Protein AF-A0A3D0C502-F1 (afdb_monomer_lite)

pLDDT: mean 90.36, std 10.03, range [54.91, 98.56]

Sequence (115 aa):
SAVVNKTVTFTLAVEGSATFDPVAGTATTDANGVATIVVKVSDVPGSVNVIASYESATDNISFDSAGDGIKVVEGE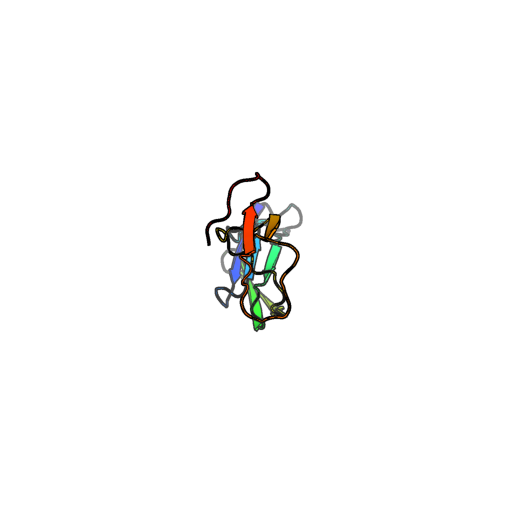PTAATITLFASTQQLASSGAETITLTAIAKDANNHLVAG

Foldseek 3Di:
DAPFQFKKAKDKPDPLQWAKVVNNRIFGQHPRNDGDIDTGGALDWDKTKMWIDDDPDIDIDIDIDPSNRPPPPVPQADFPDKDKDKPDPDDDPPPPDDIDIDIFGAHPVRHTHDD

Secondary structure (DSSP, 8-state):
----S-EEEEEESSTTSEEEESTT-EEE--TTS----EEEE-SS-EEEEEEEEETTEEEEEEEEE-S------TTSPP-SEEEEEES-S---TTS-----EEEEEE-TTS-B---

Radius of gyration: 24.94 Å; chains: 1; bounding box: 51×22×73 Å

Structure (mmCIF, N/CA/C/O backbone):
data_AF-A0A3D0C502-F1
#
_entry.id   AF-A0A3D0C502-F1
#
loop_
_atom_site.group_PDB
_atom_site.id
_atom_site.type_symbol
_atom_site.label_atom_id
_atom_site.label_alt_id
_atom_site.label_comp_id
_atom_site.label_asym_id
_atom_site.label_entity_id
_atom_site.label_seq_id
_atom_site.pdbx_PDB_ins_code
_atom_site.Cartn_x
_atom_site.Cartn_y
_atom_site.Cartn_z
_atom_site.occupancy
_atom_site.B_iso_or_equiv
_atom_site.auth_seq_id
_atom_site.auth_comp_id
_atom_site.auth_asym_id
_atom_site.auth_atom_id
_atom_site.pdbx_PDB_model_num
ATOM 1 N N . SER A 1 1 ? -18.702 -7.864 27.640 1.00 81.62 1 SER A N 1
ATOM 2 C CA . SER A 1 1 ? -19.598 -7.439 26.547 1.00 81.62 1 SER A CA 1
ATOM 3 C C . SER A 1 1 ? -18.766 -6.934 25.389 1.00 81.62 1 SER A C 1
ATOM 5 O O . SER A 1 1 ? -17.700 -6.392 25.656 1.00 81.62 1 SER A O 1
ATOM 7 N N . ALA A 1 2 ? -19.216 -7.119 24.146 1.00 88.69 2 ALA A N 1
ATOM 8 C CA . ALA A 1 2 ? -18.536 -6.557 22.980 1.00 88.69 2 ALA A CA 1
ATOM 9 C C . ALA A 1 2 ? -18.549 -5.020 23.029 1.00 88.69 2 ALA A C 1
ATOM 11 O O . ALA A 1 2 ? -19.544 -4.416 23.437 1.00 88.69 2 ALA A O 1
ATOM 12 N N . VAL A 1 3 ? -17.440 -4.399 22.625 1.00 93.25 3 VAL A N 1
ATOM 13 C CA . VAL A 1 3 ? -17.299 -2.942 22.530 1.00 93.25 3 VAL A CA 1
ATOM 14 C C . VAL A 1 3 ? -17.635 -2.537 21.098 1.00 93.25 3 VAL A C 1
ATOM 16 O O . VAL A 1 3 ? -16.778 -2.552 20.221 1.00 93.25 3 VAL A O 1
ATOM 19 N N . VAL A 1 4 ? -18.911 -2.250 20.848 1.00 97.31 4 VAL A N 1
ATOM 20 C CA . VAL A 1 4 ? -19.465 -2.030 19.500 1.00 97.31 4 VAL A CA 1
ATOM 21 C C . VAL A 1 4 ? -19.504 -0.545 19.128 1.00 97.31 4 VAL A C 1
ATOM 23 O O . VAL A 1 4 ? -19.652 0.311 20.006 1.00 97.31 4 VAL A O 1
ATOM 26 N N . ASN A 1 5 ? -19.441 -0.239 17.828 1.00 97.06 5 ASN A N 1
ATOM 27 C CA . ASN A 1 5 ? -19.518 1.120 17.278 1.00 97.06 5 ASN A CA 1
ATOM 28 C C . ASN A 1 5 ? -18.456 2.076 17.846 1.00 97.06 5 ASN A C 1
ATOM 30 O O . ASN A 1 5 ? -18.744 3.241 18.139 1.00 97.06 5 ASN A O 1
ATOM 34 N N . LYS A 1 6 ? -17.233 1.577 18.044 1.00 97.69 6 LYS A N 1
ATOM 35 C CA . LYS A 1 6 ? -16.085 2.361 18.508 1.00 97.69 6 LYS A CA 1
ATOM 36 C C . LYS A 1 6 ? -15.008 2.442 17.444 1.00 97.69 6 LYS A C 1
ATOM 38 O O . LYS A 1 6 ? -14.762 1.472 16.735 1.00 97.69 6 LYS A O 1
ATOM 43 N N . THR A 1 7 ? -14.358 3.595 17.355 1.00 98.00 7 THR A N 1
ATOM 44 C CA . THR A 1 7 ? -13.251 3.813 16.424 1.00 98.00 7 THR A CA 1
ATOM 45 C C . THR A 1 7 ? -11.966 3.242 17.001 1.00 98.00 7 THR A C 1
ATOM 47 O O . THR A 1 7 ? -11.524 3.674 18.063 1.00 98.00 7 THR A O 1
ATOM 50 N N . VAL A 1 8 ? -11.362 2.306 16.277 1.00 98.56 8 VAL A N 1
ATOM 51 C CA . VAL A 1 8 ? -9.998 1.829 16.512 1.00 98.56 8 VAL A CA 1
ATOM 52 C C . VAL A 1 8 ? -9.070 2.547 15.542 1.00 98.56 8 VAL A C 1
ATOM 54 O O . VAL A 1 8 ? -9.369 2.627 14.347 1.00 98.56 8 VAL A O 1
ATOM 57 N N . THR A 1 9 ? -7.951 3.051 16.056 1.00 98.50 9 THR A N 1
ATOM 58 C CA . THR A 1 9 ? -6.895 3.677 15.255 1.00 98.50 9 THR A CA 1
ATOM 59 C C . THR A 1 9 ? -5.728 2.714 15.105 1.00 98.50 9 THR A C 1
ATOM 61 O O . THR A 1 9 ? -5.202 2.211 16.100 1.00 98.50 9 THR A O 1
ATOM 64 N N . PHE A 1 10 ? -5.320 2.491 13.862 1.00 98.56 10 PHE A N 1
ATOM 65 C CA . PHE A 1 10 ? -4.179 1.685 13.464 1.00 98.56 10 PHE A CA 1
ATOM 66 C C . PHE A 1 10 ? -3.023 2.595 13.051 1.00 98.56 10 PHE A C 1
ATOM 68 O O . PHE A 1 10 ? -3.200 3.518 12.255 1.00 98.56 10 PHE A O 1
ATOM 75 N N . THR A 1 11 ? -1.831 2.326 13.572 1.00 98.06 11 THR A N 1
ATOM 76 C CA . THR A 1 11 ? -0.597 3.032 13.211 1.00 98.06 11 THR A CA 1
ATOM 77 C C . THR A 1 11 ? 0.509 2.046 12.855 1.00 98.06 11 THR A C 1
ATOM 79 O O . THR A 1 11 ? 0.469 0.873 13.230 1.00 98.06 11 THR A O 1
ATOM 82 N N . LEU A 1 12 ? 1.497 2.524 12.099 1.00 97.50 12 LEU A N 1
ATOM 83 C CA . LEU A 1 12 ? 2.728 1.793 11.814 1.00 97.50 12 LEU A CA 1
ATOM 84 C C . LEU A 1 12 ? 3.826 2.325 12.729 1.00 97.50 12 LEU A C 1
ATOM 86 O O . LEU A 1 12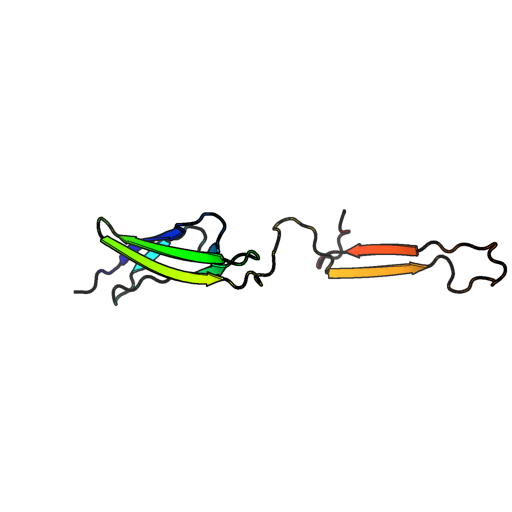 ? 4.045 3.533 12.772 1.00 97.50 12 LEU A O 1
ATOM 90 N N . ALA A 1 13 ? 4.538 1.442 13.430 1.00 95.94 13 ALA A N 1
ATOM 91 C CA . ALA A 1 13 ? 5.680 1.868 14.245 1.00 95.94 13 ALA A CA 1
ATOM 92 C C . ALA A 1 13 ? 6.881 2.311 13.391 1.00 95.94 13 ALA A C 1
ATOM 94 O O . ALA A 1 13 ? 7.727 3.071 13.856 1.00 95.94 13 ALA A O 1
ATOM 95 N N . VAL A 1 14 ? 6.954 1.829 12.146 1.00 90.44 14 VAL A N 1
ATOM 96 C CA . VAL A 1 14 ? 7.967 2.210 11.157 1.00 90.44 14 VAL A CA 1
ATOM 97 C C . VAL A 1 14 ? 7.260 2.872 9.982 1.00 90.44 14 VAL A C 1
ATOM 99 O O . VAL A 1 14 ? 6.565 2.206 9.210 1.00 90.44 14 VAL A O 1
ATOM 102 N N . GLU A 1 15 ? 7.414 4.186 9.848 1.00 88.38 15 GLU A N 1
ATOM 103 C CA . GLU A 1 15 ? 6.824 4.941 8.741 1.00 88.38 15 GLU A CA 1
ATOM 104 C C . GLU A 1 15 ? 7.348 4.439 7.386 1.00 88.38 15 GLU A C 1
ATOM 106 O O . GLU A 1 15 ? 8.517 4.083 7.242 1.00 88.38 15 GLU A O 1
ATOM 111 N N . GLY A 1 16 ? 6.465 4.369 6.386 1.00 86.44 16 GLY A N 1
ATOM 112 C CA . GLY A 1 16 ? 6.801 3.896 5.036 1.00 86.44 16 GLY A CA 1
ATOM 113 C C . GLY A 1 16 ? 6.955 2.375 4.881 1.00 86.44 16 GLY A C 1
ATOM 114 O O . GLY A 1 16 ? 7.130 1.898 3.762 1.00 86.44 16 GLY A O 1
ATOM 115 N N . SER A 1 17 ? 6.850 1.596 5.964 1.00 90.38 17 SER A N 1
ATOM 116 C CA . SER A 1 17 ? 6.894 0.122 5.897 1.00 90.38 17 SER A CA 1
ATOM 117 C C . SER A 1 17 ? 5.659 -0.492 5.215 1.00 90.38 17 SER A C 1
ATOM 119 O O . SER A 1 17 ? 5.733 -1.570 4.625 1.00 90.38 17 SER A O 1
ATOM 121 N N . ALA A 1 18 ? 4.521 0.203 5.271 1.00 93.06 18 ALA A N 1
ATOM 122 C CA . ALA A 1 18 ? 3.261 -0.191 4.655 1.00 93.06 18 ALA A CA 1
ATOM 123 C C . ALA A 1 18 ? 2.323 1.020 4.489 1.00 93.06 18 ALA A C 1
ATOM 125 O O . ALA A 1 18 ? 2.609 2.127 4.946 1.00 93.06 18 ALA A O 1
ATOM 126 N N . THR A 1 19 ? 1.170 0.791 3.865 1.00 93.19 19 THR A N 1
ATOM 127 C CA . THR A 1 19 ? 0.014 1.698 3.849 1.00 93.19 19 THR A CA 1
ATOM 128 C C . THR A 1 19 ? -1.243 0.961 4.315 1.00 93.19 19 THR A C 1
ATOM 130 O O . THR A 1 19 ? -1.306 -0.271 4.259 1.00 93.19 19 THR A O 1
ATOM 133 N N . PHE A 1 20 ? -2.246 1.703 4.789 1.00 95.69 20 PHE A N 1
ATOM 134 C CA . PHE A 1 20 ? -3.536 1.144 5.197 1.00 95.69 20 PHE A CA 1
ATOM 135 C C . PHE A 1 20 ? -4.618 1.362 4.140 1.00 95.69 20 PHE A C 1
ATOM 137 O O . PHE A 1 20 ? -4.581 2.328 3.378 1.00 95.69 20 PHE A O 1
ATOM 144 N N . ASP A 1 21 ? -5.612 0.479 4.135 1.00 93.62 21 ASP A N 1
ATOM 145 C CA . ASP A 1 21 ? -6.860 0.656 3.401 1.00 93.62 21 ASP A CA 1
ATOM 146 C C . ASP A 1 21 ? -8.052 0.387 4.346 1.00 93.62 21 ASP A C 1
ATOM 148 O O . ASP A 1 21 ? -8.217 -0.754 4.800 1.00 93.62 21 ASP A O 1
ATOM 152 N N . PRO A 1 22 ? -8.841 1.423 4.705 1.00 95.56 22 PRO A N 1
ATOM 153 C CA . PRO A 1 22 ? -8.725 2.816 4.251 1.00 95.56 22 PRO A CA 1
ATOM 154 C C . PRO A 1 22 ? -7.456 3.539 4.739 1.00 95.56 22 PRO A C 1
ATOM 156 O O . PRO A 1 22 ? -6.962 3.297 5.840 1.00 95.56 22 PRO A O 1
ATOM 159 N N . VAL A 1 23 ? -6.985 4.513 3.946 1.00 94.94 23 VAL A N 1
ATOM 160 C CA . VAL A 1 23 ? -5.763 5.306 4.221 1.00 94.94 23 VAL A CA 1
ATOM 161 C C . VAL A 1 23 ? -5.819 6.085 5.535 1.00 94.94 23 VAL A C 1
ATOM 163 O O . VAL A 1 23 ? -4.790 6.384 6.130 1.00 94.94 23 VAL A O 1
ATOM 166 N N . ALA A 1 24 ? -7.027 6.370 6.026 1.00 96.06 24 ALA A N 1
ATOM 167 C CA . ALA A 1 24 ? -7.231 7.014 7.317 1.00 96.06 24 ALA A CA 1
ATOM 168 C C . ALA A 1 24 ? -6.712 6.176 8.502 1.00 96.06 24 ALA A C 1
ATOM 170 O O . ALA A 1 24 ? -6.637 6.704 9.607 1.00 96.06 24 ALA A O 1
ATOM 171 N N . GLY A 1 25 ? -6.409 4.884 8.303 1.00 97.56 25 GLY A N 1
ATOM 172 C CA . GLY A 1 25 ? -5.884 4.011 9.353 1.00 97.56 25 GLY A CA 1
ATOM 173 C C . GLY A 1 25 ? -6.876 3.802 10.495 1.00 97.56 25 GLY A C 1
ATOM 174 O O . GLY A 1 25 ? -6.478 3.623 11.637 1.00 97.56 25 GLY A O 1
ATOM 175 N N . THR A 1 26 ? -8.178 3.871 10.224 1.00 98.25 26 THR A N 1
ATOM 176 C CA . THR A 1 26 ? -9.221 3.720 11.245 1.00 98.25 26 THR A CA 1
ATOM 177 C C . THR A 1 26 ? -10.303 2.764 10.772 1.00 98.25 26 THR A C 1
ATOM 179 O O . THR A 1 26 ? -10.618 2.698 9.584 1.00 98.25 26 THR A O 1
ATOM 182 N N . ALA A 1 27 ? -10.893 2.031 11.715 1.00 98.44 27 ALA A N 1
ATOM 183 C CA . ALA A 1 27 ? -12.073 1.212 11.471 1.00 98.44 27 ALA A CA 1
ATOM 184 C C . ALA A 1 27 ? -13.011 1.253 12.682 1.00 98.44 27 ALA A C 1
ATOM 186 O O . ALA A 1 27 ? -12.584 1.482 13.814 1.00 98.44 27 ALA A O 1
ATOM 187 N N . THR A 1 28 ? -14.304 1.050 12.436 1.00 98.25 28 THR A N 1
ATOM 188 C CA . THR A 1 28 ? -15.324 1.005 13.493 1.00 98.25 28 THR A CA 1
ATOM 189 C C . THR A 1 28 ? -15.593 -0.443 13.883 1.00 98.25 28 THR A C 1
ATOM 191 O O . THR A 1 28 ? -15.771 -1.281 13.002 1.00 98.25 28 THR A O 1
ATOM 194 N N . THR A 1 29 ? -15.634 -0.739 15.182 1.00 98.31 29 THR A N 1
ATOM 195 C CA . THR A 1 29 ? -15.952 -2.082 15.672 1.00 98.31 29 THR A CA 1
ATOM 196 C C . THR A 1 29 ? -17.385 -2.492 15.336 1.00 98.31 29 THR A C 1
ATOM 198 O O . THR A 1 29 ? -18.333 -1.729 15.546 1.00 98.31 29 THR A O 1
ATOM 201 N N . ASP A 1 30 ? -17.544 -3.717 14.839 1.00 97.88 30 ASP A N 1
ATOM 202 C CA . ASP A 1 30 ? -18.835 -4.302 14.476 1.00 97.88 30 ASP A CA 1
ATOM 203 C C . ASP A 1 30 ? -19.654 -4.762 15.705 1.00 97.88 30 ASP A C 1
ATOM 205 O O . ASP A 1 30 ? -19.302 -4.502 16.858 1.00 97.88 30 AS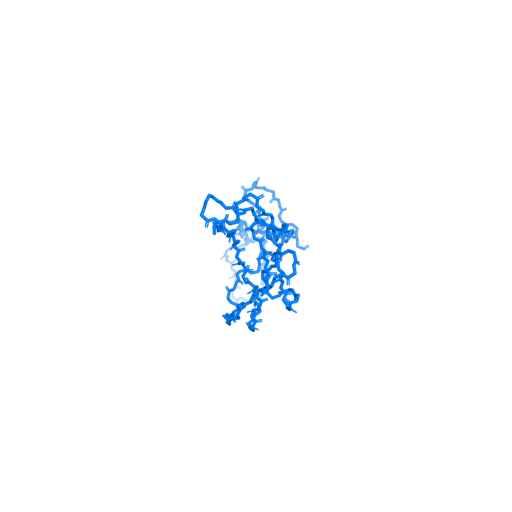P A O 1
ATOM 209 N N . ALA A 1 31 ? -20.758 -5.480 15.468 1.00 97.81 31 ALA A N 1
ATOM 210 C CA . ALA A 1 31 ? -21.612 -6.033 16.526 1.00 97.81 31 ALA A CA 1
ATOM 211 C C . ALA A 1 31 ? -20.903 -7.062 17.435 1.00 97.81 31 ALA A C 1
ATOM 213 O O . ALA A 1 31 ? -21.370 -7.319 18.546 1.00 97.81 31 ALA A O 1
ATOM 214 N N . ASN A 1 32 ? -19.778 -7.626 16.989 1.00 97.56 32 ASN A N 1
ATOM 215 C CA . ASN A 1 32 ? -18.937 -8.548 17.748 1.00 97.56 32 ASN A CA 1
ATOM 216 C C . ASN A 1 32 ? -17.777 -7.829 18.457 1.00 97.56 32 ASN A C 1
ATOM 218 O O . ASN A 1 32 ? -17.054 -8.453 19.232 1.00 97.56 32 ASN A O 1
ATOM 222 N N . GLY A 1 33 ? -17.608 -6.521 18.237 1.00 97.31 33 GLY A N 1
ATOM 223 C CA . GLY A 1 33 ? -16.496 -5.740 18.771 1.00 97.31 33 GLY A CA 1
ATOM 224 C C . GLY A 1 33 ? -15.223 -5.828 17.926 1.00 97.31 33 GLY A C 1
ATOM 225 O O . GLY A 1 33 ? -14.147 -5.537 18.441 1.00 97.31 33 GLY A O 1
ATOM 226 N N . VAL A 1 34 ? -15.321 -6.234 16.656 1.00 97.81 34 VAL A N 1
ATOM 227 C CA . VAL A 1 34 ? -14.170 -6.430 15.764 1.00 97.81 34 VAL A CA 1
ATOM 228 C C . VAL A 1 34 ? -14.014 -5.237 14.830 1.00 97.81 34 VAL A C 1
ATOM 230 O O . VAL A 1 34 ? -14.952 -4.863 14.130 1.00 97.81 34 VAL A O 1
ATOM 233 N N . ALA A 1 35 ? -12.816 -4.656 14.800 1.00 97.94 35 ALA A N 1
ATOM 234 C CA . ALA A 1 35 ? -12.393 -3.681 13.800 1.00 97.94 35 ALA A CA 1
ATOM 235 C C . ALA A 1 35 ? -11.318 -4.318 12.908 1.00 97.94 35 ALA A C 1
ATOM 237 O O . ALA A 1 35 ? -10.403 -4.972 13.409 1.00 97.94 35 ALA A O 1
ATOM 238 N N . THR A 1 36 ? -11.418 -4.134 11.592 1.00 97.75 36 THR A N 1
ATOM 239 C CA . THR A 1 36 ? -10.496 -4.732 10.615 1.00 97.75 36 THR A CA 1
ATOM 240 C C . THR A 1 36 ? -9.908 -3.650 9.721 1.00 97.75 36 THR A C 1
ATOM 242 O O . THR A 1 36 ? -10.627 -2.760 9.275 1.00 97.75 36 THR A O 1
ATOM 245 N N . ILE A 1 37 ? -8.608 -3.754 9.447 1.00 97.81 37 ILE A N 1
ATOM 246 C CA . ILE A 1 37 ? -7.879 -2.892 8.517 1.00 97.81 37 ILE A CA 1
ATOM 247 C C . ILE A 1 37 ? -7.111 -3.764 7.524 1.00 97.81 37 ILE A C 1
ATOM 249 O O . ILE A 1 37 ? -6.617 -4.833 7.889 1.00 97.81 37 ILE A O 1
ATOM 253 N N . VAL A 1 38 ? -7.001 -3.319 6.274 1.00 96.75 38 VAL A N 1
ATOM 254 C CA . VAL A 1 38 ? -6.111 -3.950 5.293 1.00 96.75 38 VAL A CA 1
ATOM 255 C C . VAL A 1 38 ? -4.754 -3.253 5.345 1.00 96.75 38 VAL A C 1
ATOM 257 O O . VAL A 1 38 ? -4.683 -2.025 5.345 1.00 96.75 38 VAL A O 1
ATOM 260 N N . VAL A 1 39 ? -3.676 -4.038 5.367 1.00 94.81 39 VAL A N 1
ATOM 261 C CA . VAL A 1 39 ? -2.288 -3.552 5.374 1.00 94.81 39 VAL A CA 1
ATOM 262 C C . VAL A 1 39 ? -1.628 -3.929 4.054 1.00 94.81 39 VAL A C 1
ATOM 264 O O . VAL A 1 39 ? -1.616 -5.100 3.679 1.00 94.81 39 VAL A O 1
ATOM 267 N N . LYS A 1 40 ? -1.086 -2.942 3.343 1.00 92.31 40 LYS A N 1
ATOM 268 C CA . LYS A 1 40 ? -0.386 -3.112 2.064 1.00 92.31 40 LYS A CA 1
ATOM 269 C C . LYS A 1 40 ? 1.091 -2.795 2.277 1.00 92.31 40 LYS A C 1
ATOM 271 O O . LYS A 1 40 ? 1.442 -1.630 2.452 1.00 92.31 40 LYS A O 1
ATOM 276 N N . VAL A 1 41 ? 1.934 -3.824 2.322 1.00 91.50 41 VAL A N 1
ATOM 277 C CA . VAL A 1 41 ? 3.385 -3.671 2.529 1.00 91.50 41 VAL A CA 1
ATOM 278 C C . VAL A 1 41 ? 4.063 -2.981 1.345 1.00 91.50 41 VAL A C 1
ATOM 280 O O . VAL A 1 41 ? 3.562 -3.044 0.221 1.00 91.50 41 VAL A O 1
ATOM 283 N N . SER A 1 42 ? 5.181 -2.303 1.601 1.00 85.38 42 SER A N 1
ATOM 284 C CA . SER A 1 42 ? 5.966 -1.634 0.559 1.00 85.38 42 SER A CA 1
ATOM 285 C C . SER A 1 42 ? 6.821 -2.608 -0.271 1.00 85.38 42 SER A C 1
ATOM 287 O O . SER A 1 42 ? 6.870 -3.812 -0.013 1.00 85.38 42 SER A O 1
ATOM 289 N N . ASP A 1 43 ? 7.520 -2.063 -1.268 1.00 83.88 43 ASP A N 1
ATOM 290 C CA . ASP A 1 43 ? 8.550 -2.733 -2.077 1.00 83.88 43 ASP A CA 1
ATOM 291 C C . ASP A 1 43 ? 9.907 -2.841 -1.350 1.00 83.88 43 ASP A C 1
ATOM 293 O O . ASP A 1 43 ? 10.937 -3.153 -1.947 1.00 83.88 43 ASP A O 1
ATOM 297 N N . VAL A 1 44 ? 9.932 -2.549 -0.047 1.00 83.12 44 VAL A N 1
ATOM 298 C CA . VAL A 1 44 ? 11.137 -2.596 0.777 1.00 83.12 44 VAL A CA 1
ATOM 299 C C . VAL A 1 44 ? 11.041 -3.781 1.740 1.00 83.12 44 VAL A C 1
ATOM 301 O O . VAL A 1 44 ? 10.092 -3.851 2.529 1.00 83.12 44 VAL A O 1
ATOM 304 N N . PRO A 1 45 ? 12.008 -4.717 1.714 1.00 90.69 45 PRO A N 1
ATOM 305 C CA . PRO A 1 45 ? 12.057 -5.801 2.684 1.00 90.69 45 PRO A CA 1
ATOM 306 C C . PRO A 1 45 ? 12.282 -5.260 4.096 1.00 90.69 45 PRO A C 1
ATOM 308 O O . PRO A 1 45 ? 13.086 -4.346 4.298 1.00 90.69 45 PRO A O 1
ATOM 311 N N . GLY A 1 46 ? 11.627 -5.855 5.089 1.00 91.81 46 GLY A N 1
ATOM 312 C CA . GLY A 1 46 ? 11.825 -5.468 6.484 1.00 91.81 46 GLY A CA 1
ATOM 313 C C . GLY A 1 46 ? 10.638 -5.765 7.387 1.00 91.81 46 GLY A C 1
ATOM 314 O O . GLY A 1 46 ? 9.592 -6.230 6.943 1.00 91.81 46 GLY A O 1
ATOM 315 N N . SER A 1 47 ? 10.811 -5.485 8.677 1.00 94.00 47 SER A N 1
ATOM 316 C CA . SER A 1 47 ? 9.769 -5.722 9.673 1.00 94.00 47 SER A CA 1
ATOM 317 C C . SER A 1 47 ? 8.678 -4.653 9.597 1.00 94.00 47 SER A C 1
ATOM 319 O O . SER A 1 47 ? 8.962 -3.454 9.585 1.00 94.00 47 SER A O 1
ATOM 321 N N . VAL A 1 48 ? 7.425 -5.098 9.590 1.00 96.00 48 VAL A N 1
ATOM 322 C CA . VAL A 1 48 ? 6.226 -4.270 9.697 1.00 96.00 48 VAL A CA 1
ATOM 323 C C . VAL A 1 48 ? 5.624 -4.506 11.074 1.00 96.00 48 VAL A C 1
ATOM 325 O O . VAL A 1 48 ? 5.370 -5.647 11.455 1.00 96.00 48 VAL A O 1
ATOM 328 N N . ASN A 1 49 ? 5.376 -3.431 11.821 1.00 97.38 49 ASN A N 1
ATOM 329 C CA . ASN A 1 49 ? 4.690 -3.484 13.108 1.00 97.38 49 ASN A CA 1
ATOM 330 C C . ASN A 1 49 ? 3.448 -2.592 13.063 1.00 97.38 49 ASN A C 1
ATOM 332 O O . ASN A 1 49 ? 3.554 -1.388 12.818 1.00 97.38 49 ASN A O 1
ATOM 336 N N . VAL A 1 50 ? 2.288 -3.208 13.285 1.00 98.25 50 VAL A N 1
ATOM 337 C CA . VAL A 1 50 ? 0.978 -2.552 13.287 1.00 98.25 50 VAL A CA 1
ATOM 338 C C . VAL A 1 50 ? 0.485 -2.478 14.721 1.00 98.25 50 VAL A C 1
ATOM 340 O O . VAL A 1 50 ? 0.414 -3.503 15.401 1.00 98.25 50 VAL A O 1
ATOM 343 N N . ILE A 1 51 ? 0.121 -1.277 15.159 1.00 98.50 51 ILE A N 1
ATOM 344 C CA . ILE A 1 51 ? -0.398 -1.003 16.498 1.00 98.50 51 ILE A CA 1
ATOM 345 C C . ILE A 1 51 ? -1.867 -0.617 16.365 1.00 98.50 51 ILE A C 1
ATOM 347 O O . ILE A 1 51 ? -2.192 0.334 15.658 1.00 98.50 51 ILE A O 1
ATOM 351 N N . ALA A 1 52 ? -2.752 -1.333 17.050 1.00 98.44 52 ALA A N 1
ATOM 352 C CA . ALA A 1 52 ? -4.155 -0.976 17.204 1.00 98.44 52 ALA A CA 1
ATOM 353 C C . ALA A 1 52 ? -4.358 -0.275 18.551 1.00 98.44 52 ALA A C 1
ATOM 355 O O . ALA A 1 52 ? -3.825 -0.708 19.573 1.00 98.44 52 ALA A O 1
ATOM 356 N N . SER A 1 53 ? -5.144 0.798 18.565 1.00 98.25 53 SER A N 1
ATOM 357 C CA . SER A 1 53 ? -5.412 1.587 19.768 1.00 98.25 53 SER A CA 1
ATOM 358 C C . SER A 1 53 ? -6.886 1.966 19.896 1.00 98.25 53 SER A C 1
ATOM 360 O O . SER A 1 53 ? -7.548 2.313 18.914 1.00 98.25 53 SER A O 1
ATOM 362 N N . TYR A 1 54 ? -7.394 1.898 21.126 1.00 97.00 54 TYR A N 1
ATOM 363 C CA . TYR A 1 54 ? -8.717 2.376 21.521 1.00 97.00 54 TYR A CA 1
ATOM 364 C C . TYR A 1 54 ? -8.654 2.905 22.959 1.00 97.00 54 TYR A C 1
ATOM 366 O O . TYR A 1 54 ? -8.337 2.162 23.887 1.00 97.00 54 TYR A O 1
ATOM 374 N N . GLU A 1 55 ? -8.957 4.192 23.147 1.00 94.06 55 GLU A N 1
ATOM 375 C CA . GLU A 1 55 ? -8.798 4.895 24.430 1.00 94.06 55 GLU A CA 1
ATOM 376 C C . GLU A 1 55 ? -7.381 4.709 25.012 1.00 94.06 55 GLU A C 1
ATOM 378 O O . GLU A 1 55 ? -6.413 5.190 24.430 1.00 94.06 55 GLU A O 1
ATOM 383 N N . SER A 1 56 ? -7.242 4.034 26.156 1.00 94.38 56 SER A N 1
ATOM 384 C CA . SER A 1 56 ? -5.947 3.742 26.791 1.00 94.38 56 SER A CA 1
ATOM 385 C C . SER A 1 56 ? -5.430 2.329 26.507 1.00 94.38 56 SER A C 1
ATOM 387 O O . SER A 1 56 ? -4.381 1.955 27.027 1.00 94.38 56 SER A O 1
ATOM 389 N N . ALA A 1 57 ? -6.162 1.529 25.728 1.00 96.12 57 ALA A N 1
ATOM 390 C CA . ALA A 1 57 ? -5.778 0.170 25.377 1.00 96.12 57 ALA A CA 1
ATOM 391 C C . ALA A 1 57 ? -5.036 0.146 24.038 1.00 96.12 57 ALA A C 1
ATOM 393 O O . ALA A 1 57 ? -5.457 0.779 23.066 1.00 96.12 57 ALA A O 1
ATOM 394 N N . THR A 1 58 ? -3.953 -0.626 23.988 1.00 97.62 58 THR A N 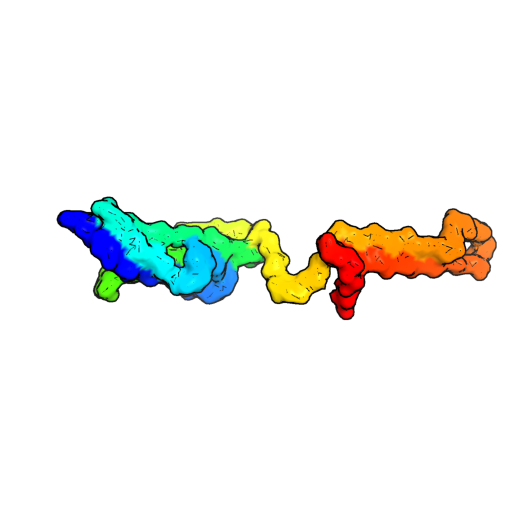1
ATOM 395 C CA . THR A 1 58 ? -3.156 -0.848 22.781 1.00 97.62 58 THR A CA 1
ATOM 396 C C . THR A 1 58 ? -2.785 -2.314 22.659 1.00 97.62 58 THR A C 1
ATOM 398 O O . THR A 1 58 ? -2.499 -2.958 23.668 1.00 97.62 58 THR A O 1
ATOM 401 N N . ASP A 1 59 ? -2.723 -2.804 21.431 1.00 98.31 59 ASP A N 1
ATOM 402 C CA . ASP A 1 59 ? -2.143 -4.103 21.100 1.00 98.31 59 ASP A CA 1
ATOM 403 C C . ASP A 1 59 ? -1.403 -3.999 19.764 1.00 98.31 59 ASP A C 1
ATOM 405 O O . ASP A 1 59 ? -1.680 -3.098 18.966 1.00 98.31 59 ASP A O 1
ATOM 409 N N . ASN A 1 60 ? -0.442 -4.882 19.515 1.00 98.06 60 ASN A N 1
ATOM 410 C CA . ASN A 1 60 ? 0.361 -4.817 18.304 1.00 98.06 60 ASN A CA 1
ATOM 411 C C . ASN A 1 60 ? 0.779 -6.190 17.795 1.00 98.06 60 ASN A C 1
ATOM 413 O O . ASN A 1 60 ? 1.001 -7.132 18.550 1.00 98.06 60 ASN A O 1
ATOM 417 N N . ILE A 1 61 ? 1.006 -6.256 16.489 1.00 97.94 61 ILE A N 1
ATOM 418 C CA . ILE A 1 61 ? 1.566 -7.430 15.826 1.00 97.94 61 ILE A CA 1
ATOM 419 C C . ILE A 1 61 ? 2.727 -7.013 14.933 1.00 97.94 61 ILE A C 1
ATOM 421 O O . ILE A 1 61 ? 2.732 -5.908 14.388 1.00 97.94 61 ILE A O 1
ATOM 425 N N . SER A 1 62 ? 3.697 -7.911 14.779 1.00 97.31 62 SER A N 1
ATOM 426 C CA . SER A 1 62 ? 4.811 -7.741 13.850 1.00 97.31 62 SER A CA 1
ATOM 427 C C . SER A 1 62 ? 4.870 -8.897 12.864 1.00 97.31 62 SER A C 1
ATOM 429 O O . SER A 1 62 ? 4.593 -10.040 13.229 1.00 97.31 62 SER A O 1
ATOM 431 N N . PHE A 1 63 ? 5.259 -8.599 11.631 1.00 95.81 63 PHE A N 1
ATOM 432 C CA . PHE A 1 63 ? 5.528 -9.579 10.581 1.00 95.81 63 PHE A CA 1
ATOM 433 C C . PHE A 1 63 ? 6.574 -9.030 9.605 1.00 95.81 63 PHE A C 1
ATOM 435 O O . PHE A 1 63 ? 6.808 -7.824 9.562 1.00 95.81 63 PHE A O 1
ATOM 442 N N . ASP A 1 64 ? 7.208 -9.902 8.825 1.00 94.94 64 ASP A N 1
ATOM 443 C CA . ASP A 1 64 ? 8.222 -9.496 7.850 1.00 94.94 64 ASP A CA 1
ATOM 444 C C . ASP A 1 64 ? 7.604 -9.296 6.461 1.00 94.94 64 ASP A C 1
ATOM 446 O O . ASP A 1 64 ? 6.876 -10.152 5.955 1.00 94.94 64 ASP A O 1
ATOM 450 N N . SER A 1 65 ? 7.916 -8.161 5.839 1.00 93.00 65 SER A N 1
ATOM 451 C CA . SER A 1 65 ? 7.685 -7.902 4.420 1.00 93.00 65 SER A CA 1
ATOM 452 C C . SER A 1 65 ? 8.842 -8.467 3.602 1.00 93.00 65 SER A C 1
ATOM 454 O O . SER A 1 65 ? 10.010 -8.193 3.892 1.00 93.00 65 SER A O 1
ATOM 456 N N . ALA A 1 66 ? 8.519 -9.201 2.537 1.00 91.38 66 ALA A N 1
ATOM 457 C CA . ALA A 1 66 ? 9.499 -9.629 1.541 1.00 91.38 66 ALA A CA 1
ATOM 458 C C . ALA A 1 66 ? 9.977 -8.472 0.644 1.00 91.38 66 ALA A C 1
ATOM 460 O O . ALA A 1 66 ? 10.976 -8.627 -0.055 1.00 91.38 66 ALA A O 1
ATOM 461 N N . GLY A 1 67 ? 9.289 -7.324 0.666 1.00 84.75 67 GLY A N 1
ATOM 462 C CA . GLY A 1 67 ? 9.592 -6.188 -0.205 1.00 84.75 67 GLY A CA 1
ATOM 463 C C . GLY A 1 67 ? 9.289 -6.443 -1.681 1.00 84.75 67 GLY A C 1
ATOM 464 O O . GLY A 1 67 ? 9.825 -5.767 -2.545 1.00 84.75 67 GLY A O 1
ATOM 465 N N . ASP A 1 68 ? 8.453 -7.426 -1.999 1.00 81.69 68 ASP A N 1
ATOM 466 C CA . ASP A 1 68 ? 8.003 -7.724 -3.361 1.00 81.69 68 ASP A CA 1
ATOM 467 C C . ASP A 1 68 ? 6.698 -6.995 -3.723 1.00 81.69 68 ASP A C 1
ATOM 469 O O . ASP A 1 68 ? 6.079 -7.276 -4.753 1.00 81.69 68 ASP A O 1
ATOM 473 N N . GLY A 1 69 ? 6.292 -6.024 -2.894 1.00 69.81 69 GLY A N 1
ATOM 474 C CA . GLY A 1 69 ? 5.217 -5.099 -3.216 1.00 69.81 69 GLY A CA 1
ATOM 475 C C . GLY A 1 69 ? 5.504 -4.397 -4.541 1.00 69.81 69 GLY A C 1
ATOM 476 O O . GLY A 1 69 ? 6.596 -3.883 -4.771 1.00 69.81 69 GLY A O 1
ATOM 477 N N . ILE A 1 70 ? 4.524 -4.365 -5.445 1.00 66.06 70 ILE A N 1
ATOM 478 C CA . ILE A 1 70 ? 4.657 -3.571 -6.666 1.00 66.06 70 ILE A CA 1
ATOM 479 C C . ILE A 1 70 ? 4.661 -2.105 -6.251 1.00 66.06 70 ILE A C 1
ATOM 481 O O . ILE A 1 70 ? 3.665 -1.584 -5.745 1.00 66.06 70 ILE A O 1
ATOM 485 N N . LYS A 1 71 ? 5.781 -1.434 -6.499 1.00 62.59 71 LYS A N 1
ATOM 486 C CA . LYS A 1 71 ? 5.912 0.004 -6.326 1.00 62.59 71 LYS A CA 1
ATOM 487 C C . LYS A 1 71 ? 5.037 0.721 -7.358 1.00 62.59 71 LYS A C 1
ATOM 489 O O . LYS A 1 71 ? 5.482 1.052 -8.454 1.00 62.59 71 LYS A O 1
ATOM 494 N N . VAL A 1 72 ? 3.765 0.932 -7.033 1.00 56.44 72 VAL A N 1
ATOM 495 C CA . VAL A 1 72 ? 2.904 1.827 -7.809 1.00 56.44 72 VAL A CA 1
ATOM 496 C C . VAL A 1 72 ? 3.263 3.238 -7.375 1.00 56.44 72 VAL A C 1
ATOM 498 O O . VAL A 1 72 ? 2.764 3.736 -6.370 1.00 56.44 72 VAL A O 1
ATOM 501 N N . VAL A 1 73 ? 4.193 3.866 -8.089 1.00 60.56 73 VAL A N 1
ATOM 502 C CA . VAL A 1 73 ? 4.449 5.292 -7.897 1.00 60.56 73 VAL A CA 1
ATOM 503 C C . VAL A 1 73 ? 3.261 6.030 -8.505 1.00 60.56 73 VAL A C 1
ATOM 505 O O . VAL A 1 73 ? 3.106 6.097 -9.723 1.00 60.56 73 VAL A O 1
ATOM 508 N N . GLU A 1 74 ? 2.363 6.504 -7.647 1.00 54.91 74 GLU A N 1
ATOM 509 C CA . GLU A 1 74 ? 1.193 7.272 -8.061 1.00 54.91 74 GLU A CA 1
ATOM 510 C C . GLU A 1 74 ? 1.660 8.542 -8.791 1.00 54.91 74 GLU A C 1
ATOM 512 O O . GLU A 1 74 ? 2.362 9.376 -8.221 1.00 54.91 74 GLU A O 1
ATOM 517 N N . GLY A 1 75 ? 1.319 8.655 -10.077 1.00 59.25 75 GLY A N 1
ATOM 518 C CA . GLY A 1 75 ? 1.738 9.761 -10.944 1.00 59.25 75 GLY A CA 1
ATOM 519 C C . GLY A 1 75 ? 2.892 9.450 -11.901 1.00 59.25 75 GLY A C 1
ATOM 520 O O . GLY A 1 75 ? 3.091 10.223 -12.836 1.00 59.25 75 GLY A O 1
ATOM 521 N N . GLU A 1 76 ? 3.594 8.321 -11.752 1.00 64.88 76 GLU A N 1
ATOM 522 C CA . GLU A 1 76 ? 4.512 7.866 -12.803 1.00 64.88 76 GLU A CA 1
ATOM 523 C C . GLU A 1 76 ? 3.693 7.349 -13.990 1.00 64.88 76 GLU A C 1
ATOM 525 O O . GLU A 1 76 ? 2.802 6.502 -13.824 1.00 64.88 76 GLU A O 1
ATOM 530 N N . PRO A 1 77 ? 3.938 7.863 -15.202 1.00 67.81 77 PRO A N 1
ATOM 531 C CA . PRO A 1 77 ? 3.124 7.510 -16.340 1.00 67.81 77 PRO A CA 1
ATOM 532 C C . PRO A 1 77 ? 3.408 6.058 -16.736 1.00 67.81 77 PRO A C 1
ATOM 534 O O . PRO A 1 77 ? 4.512 5.676 -17.120 1.00 67.81 77 PRO A O 1
ATOM 537 N N . THR A 1 78 ? 2.381 5.217 -16.634 1.00 78.44 78 THR A N 1
ATOM 538 C CA . THR A 1 78 ? 2.469 3.805 -17.006 1.00 78.44 78 THR A CA 1
ATOM 539 C C . THR A 1 78 ? 2.136 3.642 -18.485 1.00 78.44 78 THR A C 1
ATOM 541 O O . THR A 1 78 ? 1.036 3.954 -18.944 1.00 78.44 78 THR A O 1
ATOM 544 N N . ALA A 1 79 ? 3.098 3.144 -19.262 1.00 86.25 79 ALA A N 1
ATOM 545 C CA . ALA A 1 79 ? 2.844 2.782 -20.649 1.00 86.25 79 ALA A CA 1
ATOM 546 C C . ALA A 1 79 ? 1.962 1.525 -20.691 1.00 86.25 79 ALA A C 1
ATOM 548 O O . ALA A 1 79 ? 2.397 0.440 -20.314 1.00 86.25 79 ALA A O 1
ATOM 549 N N . ALA A 1 80 ? 0.732 1.662 -21.180 1.00 89.00 80 ALA A N 1
ATOM 550 C CA . ALA A 1 80 ? -0.131 0.525 -21.489 1.00 89.00 80 ALA A CA 1
ATOM 551 C C . ALA A 1 80 ? 0.232 -0.098 -22.844 1.00 89.00 80 ALA A C 1
ATOM 553 O O . ALA A 1 80 ? 0.068 -1.298 -23.048 1.00 89.00 80 ALA A O 1
ATOM 554 N N . THR A 1 81 ? 0.732 0.715 -23.782 1.00 91.19 81 THR A N 1
ATOM 555 C CA . THR A 1 81 ? 1.194 0.250 -25.094 1.00 91.19 81 THR A CA 1
ATOM 556 C C . THR A 1 81 ? 2.494 0.932 -25.498 1.00 91.19 81 THR A C 1
ATOM 558 O O . THR A 1 81 ? 2.720 2.106 -25.200 1.00 91.19 81 THR A O 1
ATOM 561 N N . ILE A 1 82 ? 3.340 0.190 -26.214 1.00 93.12 82 ILE A N 1
ATOM 562 C CA . ILE A 1 82 ? 4.556 0.702 -26.847 1.00 93.12 82 ILE A CA 1
ATOM 563 C C . ILE A 1 82 ? 4.500 0.318 -28.321 1.00 93.12 82 ILE A C 1
ATOM 565 O O . ILE A 1 82 ? 4.373 -0.857 -28.657 1.00 93.12 82 ILE A O 1
ATOM 569 N N . THR A 1 83 ? 4.601 1.310 -29.202 1.00 94.00 83 THR A N 1
ATOM 570 C CA . THR A 1 83 ? 4.777 1.081 -30.642 1.00 94.00 83 THR A CA 1
ATOM 571 C C . THR A 1 83 ? 6.190 1.471 -31.040 1.00 94.00 83 THR A C 1
ATOM 573 O O . THR A 1 83 ? 6.641 2.563 -30.696 1.00 94.00 83 THR A O 1
ATOM 576 N N . LEU A 1 84 ? 6.884 0.591 -31.761 1.00 95.19 84 LEU A N 1
ATOM 577 C CA . LEU A 1 84 ? 8.252 0.811 -32.215 1.00 95.19 84 LEU A CA 1
ATOM 578 C C . LEU A 1 84 ? 8.288 0.890 -33.740 1.00 95.19 84 LEU A C 1
ATOM 580 O O . LEU A 1 84 ? 7.864 -0.037 -34.427 1.00 95.19 84 LEU A O 1
ATOM 584 N N . PHE A 1 85 ? 8.822 1.991 -34.254 1.00 95.75 85 PHE A N 1
ATOM 585 C CA . PHE A 1 85 ? 9.028 2.219 -35.676 1.00 95.75 85 PHE A CA 1
ATOM 586 C C . PHE A 1 85 ? 10.513 2.233 -35.994 1.00 95.75 85 PHE A C 1
ATOM 588 O O . PHE A 1 85 ? 11.320 2.760 -35.232 1.00 95.75 85 PHE A O 1
ATOM 595 N N . ALA A 1 86 ? 10.848 1.688 -37.153 1.00 95.88 86 ALA A N 1
ATOM 596 C CA . ALA A 1 86 ? 12.181 1.717 -37.716 1.00 95.88 86 ALA A CA 1
ATOM 597 C C . ALA A 1 86 ? 12.160 2.514 -39.023 1.00 95.88 86 ALA A C 1
ATOM 599 O O . ALA A 1 86 ? 11.268 2.312 -39.847 1.00 95.88 86 ALA A O 1
ATOM 600 N N . SER A 1 87 ? 13.143 3.392 -39.235 1.00 94.62 87 SER A N 1
ATOM 601 C CA . SER A 1 87 ? 13.260 4.158 -40.486 1.00 94.62 87 SER A CA 1
ATOM 602 C C . SER A 1 87 ? 13.519 3.271 -41.711 1.00 94.62 87 SER A C 1
ATOM 604 O O . SER A 1 87 ? 13.205 3.656 -42.833 1.00 94.62 87 SER A O 1
ATOM 606 N N . THR A 1 88 ? 14.072 2.077 -41.496 1.00 90.50 88 THR A N 1
ATOM 607 C CA . THR A 1 88 ? 14.247 1.010 -42.485 1.00 90.50 88 THR A CA 1
ATOM 608 C C . THR A 1 88 ? 14.260 -0.341 -41.769 1.00 90.50 88 THR A C 1
ATOM 610 O O . THR A 1 88 ? 14.626 -0.411 -40.602 1.00 90.50 88 THR A O 1
ATOM 613 N N . GLN A 1 89 ? 13.885 -1.427 -42.445 1.00 89.50 89 GLN A N 1
ATOM 614 C CA . GLN A 1 89 ? 14.021 -2.793 -41.911 1.00 89.50 89 GLN A CA 1
ATOM 615 C C . GLN A 1 89 ? 15.261 -3.521 -42.451 1.00 89.50 89 GLN A C 1
ATOM 617 O O . GLN A 1 89 ? 15.554 -4.638 -42.032 1.00 89.50 89 GLN A O 1
ATOM 622 N N . GLN A 1 90 ? 15.991 -2.895 -43.376 1.00 89.62 90 GLN A N 1
ATOM 623 C CA . GLN A 1 90 ? 17.163 -3.472 -44.018 1.00 89.62 90 GLN A CA 1
ATOM 624 C C . GLN A 1 90 ? 18.290 -2.442 -44.057 1.00 89.62 90 GLN A C 1
ATOM 626 O O . GLN A 1 90 ? 18.074 -1.294 -44.445 1.00 89.62 90 GLN A O 1
ATOM 631 N N . LEU A 1 91 ? 19.485 -2.879 -43.664 1.00 90.88 91 LEU A N 1
ATOM 632 C CA . LEU A 1 91 ? 20.722 -2.110 -43.737 1.00 90.88 91 LEU A CA 1
ATOM 633 C C . LEU A 1 91 ? 21.743 -2.879 -44.572 1.00 90.88 91 LEU A C 1
ATOM 635 O O . LEU A 1 91 ? 21.851 -4.104 -44.466 1.00 90.88 91 LEU A O 1
ATOM 639 N N . ALA A 1 92 ? 22.512 -2.165 -45.385 1.00 86.75 92 ALA A N 1
ATOM 640 C CA . ALA A 1 92 ? 23.660 -2.726 -46.079 1.00 86.75 92 ALA A CA 1
ATOM 641 C C . ALA A 1 92 ? 24.786 -3.077 -45.086 1.00 86.75 92 ALA A C 1
ATOM 643 O O . ALA A 1 92 ? 25.096 -2.314 -44.171 1.00 86.75 92 ALA A O 1
ATOM 644 N N . SER A 1 93 ? 25.476 -4.207 -45.292 1.00 84.88 93 SER A N 1
ATOM 645 C CA . SER A 1 93 ? 26.559 -4.660 -44.396 1.00 84.88 93 SER A CA 1
ATOM 646 C C . SER A 1 93 ? 27.872 -3.875 -44.549 1.00 84.88 93 SER A C 1
ATOM 648 O O . SER A 1 93 ? 28.908 -4.305 -44.045 1.00 84.88 93 SER A O 1
ATOM 650 N N . SER A 1 94 ? 27.862 -2.762 -45.286 1.00 90.06 94 SER A N 1
ATOM 651 C CA . SER A 1 94 ? 29.034 -1.914 -45.535 1.00 90.06 94 SER A CA 1
ATOM 652 C C . SER A 1 94 ? 29.426 -1.061 -44.325 1.00 90.06 94 SER A C 1
ATOM 654 O O . SER A 1 94 ? 30.482 -0.435 -44.345 1.00 90.06 94 SER A O 1
ATOM 656 N N . GLY A 1 95 ? 28.576 -1.005 -43.292 1.00 82.25 95 GLY A N 1
ATOM 657 C CA . GLY A 1 95 ? 28.780 -0.175 -42.100 1.00 82.25 95 GLY A CA 1
ATOM 658 C C . GLY A 1 95 ? 28.578 1.326 -42.337 1.00 82.25 95 GLY A C 1
ATOM 659 O O . GLY A 1 95 ? 28.788 2.115 -41.422 1.00 82.25 95 GLY A O 1
ATOM 660 N N . ALA A 1 96 ? 28.175 1.724 -43.548 1.00 87.38 96 ALA A N 1
ATOM 661 C CA . ALA A 1 96 ? 27.955 3.121 -43.921 1.00 87.38 96 ALA A CA 1
ATOM 662 C C . ALA A 1 96 ? 26.533 3.623 -43.611 1.00 87.38 96 ALA A C 1
ATOM 664 O O . ALA A 1 96 ? 26.295 4.829 -43.619 1.00 87.38 96 ALA A O 1
ATOM 665 N N . GLU A 1 97 ? 25.588 2.716 -43.361 1.00 92.06 97 GLU A N 1
ATOM 666 C CA . GLU A 1 97 ? 24.185 3.055 -43.116 1.00 92.06 97 GLU A CA 1
ATOM 667 C C . GLU A 1 97 ? 23.833 3.015 -41.628 1.00 92.06 97 GLU A C 1
ATOM 669 O O . GLU A 1 97 ? 24.370 2.220 -40.853 1.00 92.06 97 GLU A O 1
ATOM 674 N N . THR A 1 98 ? 22.877 3.860 -41.243 1.00 90.81 98 THR A N 1
ATOM 675 C CA . THR A 1 98 ? 22.302 3.909 -39.898 1.00 90.81 98 THR A CA 1
ATOM 676 C C . THR A 1 98 ? 20.781 3.811 -39.964 1.00 90.81 98 THR A C 1
ATOM 678 O O . THR A 1 98 ? 20.146 4.143 -40.964 1.00 90.81 98 THR A O 1
ATOM 681 N N . ILE A 1 99 ? 20.190 3.333 -38.873 1.00 94.31 99 ILE A N 1
ATOM 682 C CA . ILE A 1 99 ? 18.747 3.182 -38.680 1.00 94.31 99 ILE A CA 1
ATOM 683 C C . ILE A 1 99 ? 18.312 4.070 -37.520 1.00 94.31 99 ILE A C 1
ATOM 685 O O . ILE A 1 99 ? 18.991 4.151 -36.496 1.00 94.31 99 ILE A O 1
ATOM 689 N N . THR A 1 100 ? 17.167 4.728 -37.662 1.00 95.88 100 THR A N 1
ATOM 690 C CA . THR A 1 100 ? 16.517 5.444 -36.567 1.00 95.88 100 THR A CA 1
ATOM 691 C C . THR A 1 100 ? 15.373 4.594 -36.046 1.00 95.88 100 THR A C 1
ATOM 693 O O . THR A 1 100 ? 14.508 4.176 -36.817 1.00 95.88 100 THR A O 1
ATOM 696 N N . LEU A 1 101 ? 15.368 4.353 -34.737 1.00 96.19 101 LEU A N 1
ATOM 697 C CA . LEU A 1 101 ? 14.250 3.732 -34.041 1.00 96.19 101 LEU A CA 1
ATOM 698 C C . LEU A 1 101 ? 13.464 4.807 -33.292 1.00 96.19 101 LEU A C 1
ATOM 700 O O . LEU A 1 101 ? 14.044 5.630 -32.587 1.00 96.19 101 LEU A O 1
ATOM 704 N N . THR A 1 102 ? 12.144 4.792 -33.435 1.00 94.56 102 THR A N 1
ATOM 705 C CA . THR A 1 102 ? 11.236 5.701 -32.734 1.00 94.56 102 THR A CA 1
ATOM 706 C C . THR A 1 102 ? 10.240 4.883 -31.933 1.00 94.56 102 THR A C 1
ATOM 708 O O . THR A 1 102 ? 9.448 4.135 -32.503 1.00 94.56 102 THR A O 1
ATOM 711 N N . ALA A 1 103 ? 10.276 5.032 -30.612 1.00 94.25 103 ALA A N 1
ATOM 712 C CA . ALA A 1 103 ? 9.291 4.447 -29.716 1.00 94.25 103 ALA A CA 1
ATOM 713 C C . ALA A 1 103 ? 8.222 5.486 -29.360 1.00 94.25 103 ALA A C 1
ATOM 715 O O . ALA A 1 103 ? 8.538 6.640 -29.080 1.00 94.25 103 ALA A O 1
ATOM 716 N N . ILE A 1 104 ? 6.962 5.063 -29.352 1.00 92.12 104 ILE A N 1
ATOM 717 C CA . ILE A 1 104 ? 5.832 5.854 -28.869 1.00 92.12 104 ILE A CA 1
ATOM 718 C C . ILE A 1 104 ? 5.168 5.058 -27.749 1.00 92.12 104 ILE A C 1
ATOM 720 O O . ILE A 1 104 ? 4.620 3.982 -27.999 1.00 92.12 104 ILE A O 1
ATOM 724 N N . ALA A 1 105 ? 5.224 5.588 -26.529 1.00 92.75 1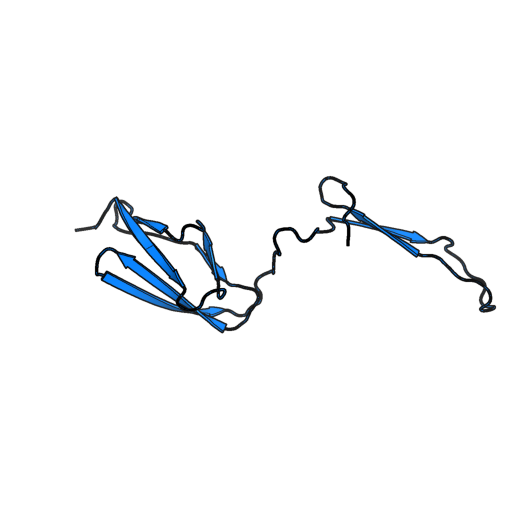05 ALA A N 1
ATOM 725 C CA . ALA A 1 105 ? 4.549 5.034 -25.362 1.00 92.75 105 ALA A CA 1
ATOM 726 C C . ALA A 1 105 ? 3.206 5.742 -25.145 1.00 92.75 105 ALA A C 1
ATOM 728 O O . ALA A 1 105 ? 3.129 6.973 -25.225 1.00 92.75 105 ALA A O 1
ATOM 729 N N . LYS A 1 106 ? 2.149 4.970 -24.876 1.00 91.62 106 LYS A N 1
ATOM 730 C CA . LYS A 1 106 ? 0.824 5.509 -24.556 1.00 91.62 106 LYS A CA 1
ATOM 731 C C . LYS A 1 106 ? 0.203 4.852 -23.334 1.00 91.62 106 LYS A C 1
ATOM 733 O O . LYS A 1 106 ? 0.410 3.657 -23.114 1.00 91.62 106 LYS A O 1
ATOM 738 N N . ASP A 1 107 ? -0.584 5.618 -22.587 1.00 89.38 107 ASP A N 1
ATOM 739 C CA . ASP A 1 107 ? -1.386 5.124 -21.465 1.00 89.38 107 ASP A CA 1
ATOM 740 C C . ASP A 1 107 ? -2.626 4.337 -21.946 1.00 89.38 107 ASP A C 1
ATOM 742 O O . ASP A 1 107 ? -2.879 4.191 -23.149 1.00 89.38 107 ASP A O 1
ATOM 746 N N . ALA A 1 108 ? -3.416 3.812 -21.004 1.00 88.81 108 ALA A N 1
ATOM 747 C CA . ALA A 1 108 ? -4.629 3.044 -21.307 1.00 88.81 108 ALA A CA 1
ATOM 748 C C . ALA A 1 108 ? -5.730 3.874 -22.003 1.00 88.81 108 ALA A C 1
ATOM 750 O O . ALA A 1 108 ? -6.624 3.306 -22.628 1.00 88.81 108 ALA A O 1
ATOM 751 N N . ASN A 1 109 ? -5.646 5.205 -21.931 1.00 88.75 109 ASN A N 1
ATOM 752 C CA . ASN A 1 109 ? -6.556 6.146 -22.580 1.00 88.75 109 ASN A CA 1
ATOM 753 C C . ASN A 1 109 ? -5.999 6.666 -23.919 1.00 88.75 109 ASN A C 1
ATOM 755 O O . ASN A 1 109 ? -6.578 7.573 -24.515 1.00 88.75 109 ASN A O 1
ATOM 759 N N . ASN A 1 110 ? -4.905 6.075 -24.419 1.00 87.94 110 ASN A N 1
ATOM 760 C CA . ASN A 1 110 ? -4.243 6.422 -25.676 1.00 87.94 110 ASN A CA 1
ATOM 761 C C . ASN A 1 110 ? -3.610 7.836 -25.688 1.00 87.94 110 ASN A C 1
ATOM 763 O O . ASN A 1 110 ? -3.344 8.379 -26.765 1.00 87.94 110 ASN A O 1
ATOM 767 N N . HIS A 1 111 ? -3.312 8.415 -24.521 1.00 90.06 111 HIS A N 1
ATOM 768 C CA . HIS A 1 111 ? -2.481 9.617 -24.399 1.00 90.06 111 HIS A CA 1
ATOM 769 C C . HIS A 1 111 ? -0.994 9.270 -24.437 1.00 90.06 111 HIS A C 1
ATOM 771 O O . HIS A 1 111 ? -0.599 8.180 -24.032 1.00 90.06 111 HIS A O 1
ATOM 777 N N . LEU A 1 112 ? -0.159 10.201 -24.911 1.00 89.19 112 LEU A N 1
ATOM 778 C CA . LEU A 1 112 ? 1.295 10.032 -24.889 1.00 89.19 112 LEU A CA 1
ATOM 779 C C . LEU A 1 112 ? 1.808 10.064 -23.447 1.00 89.19 112 LEU A C 1
ATOM 781 O O . LEU A 1 112 ? 1.477 10.972 -22.688 1.00 89.19 112 LEU A O 1
ATOM 785 N N . VAL A 1 113 ? 2.655 9.095 -23.112 1.00 86.44 113 VAL A N 1
ATOM 786 C CA . VAL A 1 113 ? 3.414 9.085 -21.861 1.00 86.44 113 VAL A CA 1
ATOM 787 C C . VAL A 1 113 ? 4.651 9.962 -22.057 1.00 86.44 113 VAL A C 1
ATOM 789 O O . VAL A 1 113 ? 5.491 9.659 -22.905 1.00 86.44 113 VAL A O 1
ATOM 792 N N . ALA A 1 114 ? 4.742 11.069 -21.318 1.00 73.31 114 ALA A N 1
ATOM 793 C CA . ALA A 1 114 ? 5.973 11.852 -21.231 1.00 73.31 114 ALA A CA 1
ATOM 794 C C . ALA A 1 114 ? 6.954 11.145 -20.283 1.00 73.31 114 ALA A C 1
ATOM 796 O O . ALA A 1 114 ? 6.524 10.613 -19.264 1.00 73.31 114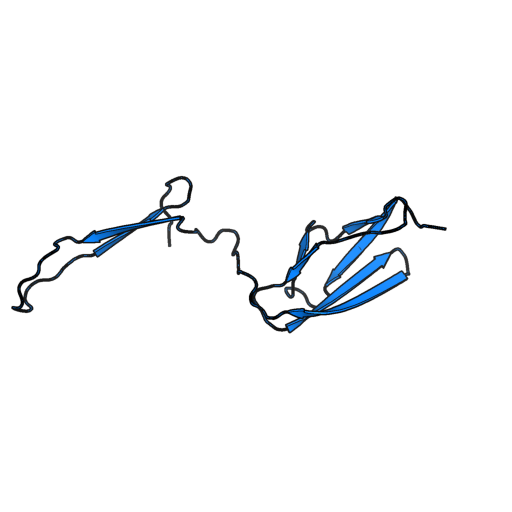 ALA A O 1
ATOM 797 N N . GLY A 1 115 ? 8.234 11.107 -20.651 1.00 60.38 115 GLY A N 1
ATOM 798 C CA . GLY A 1 115 ? 9.320 10.613 -19.797 1.00 60.38 115 GLY A CA 1
ATOM 799 C C . GLY A 1 115 ? 10.081 11.739 -19.120 1.00 60.38 115 GLY A C 1
ATOM 800 O O . GLY A 1 115 ? 9.893 12.907 -19.534 1.00 60.38 115 GLY A O 1
#